Protein AF-A0A358SJQ3-F1 (afdb_monomer)

Mean predicted aligned error: 5.16 Å

pLDDT: mean 89.64, std 9.03, range [47.56, 96.69]

Radius of gyration: 14.85 Å; Cα contacts (8 Å, |Δi|>4): 82; chains: 1; bounding box: 38×26×40 Å

Structure (mmCIF, N/CA/C/O backbone):
data_AF-A0A358SJQ3-F1
#
_entry.id   AF-A0A358SJQ3-F1
#
loop_
_atom_site.group_PDB
_atom_site.id
_atom_site.type_symbol
_atom_site.label_atom_id
_atom_site.label_alt_id
_atom_site.label_comp_id
_atom_site.label_asym_id
_atom_site.label_entity_id
_atom_site.label_seq_id
_atom_site.pdbx_PDB_ins_code
_atom_site.Cartn_x
_atom_site.Cartn_y
_atom_site.Cartn_z
_atom_site.occupancy
_atom_site.B_iso_or_equiv
_atom_site.auth_seq_id
_atom_site.auth_comp_id
_atom_site.auth_asym_id
_atom_site.auth_atom_id
_atom_site.pdbx_PDB_model_num
ATOM 1 N N . GLY A 1 1 ? 0.307 -15.151 -5.475 1.00 47.56 1 GLY A N 1
ATOM 2 C CA . GLY A 1 1 ? -0.109 -15.114 -6.885 1.00 47.56 1 GLY A CA 1
ATOM 3 C C . GLY A 1 1 ? 1.099 -14.770 -7.719 1.00 47.56 1 GLY A C 1
ATOM 4 O O . GLY A 1 1 ? 1.942 -14.022 -7.238 1.00 47.56 1 GLY A O 1
ATOM 5 N N . GLN A 1 2 ? 1.231 -15.335 -8.919 1.00 56.25 2 GLN A N 1
ATOM 6 C CA . GLN A 1 2 ? 2.087 -14.696 -9.921 1.00 56.25 2 GLN A CA 1
ATOM 7 C C . GLN A 1 2 ? 1.444 -13.339 -10.232 1.00 56.25 2 GLN A C 1
ATOM 9 O O . GLN A 1 2 ? 0.231 -13.284 -10.421 1.00 56.25 2 GLN A O 1
ATOM 14 N N . GLY A 1 3 ? 2.218 -12.254 -10.161 1.00 62.66 3 GLY A N 1
ATOM 15 C CA . GLY A 1 3 ? 1.703 -10.913 -10.435 1.00 62.66 3 GLY A CA 1
ATOM 16 C C . GLY A 1 3 ? 1.140 -10.811 -11.854 1.00 62.66 3 GLY A C 1
ATOM 17 O O . GLY A 1 3 ? 1.569 -11.536 -12.752 1.00 62.66 3 GLY A O 1
ATOM 18 N N . GLY A 1 4 ? 0.173 -9.913 -12.043 1.00 71.31 4 GLY A N 1
ATOM 19 C CA . GLY A 1 4 ? -0.316 -9.568 -13.374 1.00 71.31 4 GLY A CA 1
ATOM 20 C C . GLY A 1 4 ? 0.781 -8.907 -14.210 1.00 71.31 4 GLY A C 1
ATOM 21 O O . GLY A 1 4 ? 1.713 -8.303 -13.678 1.00 71.31 4 GLY A O 1
ATOM 22 N N . MET A 1 5 ? 0.673 -9.027 -15.528 1.00 81.19 5 MET A N 1
ATOM 23 C CA . MET A 1 5 ? 1.600 -8.363 -16.440 1.00 81.19 5 MET A CA 1
ATOM 24 C C . MET A 1 5 ? 1.336 -6.855 -16.482 1.00 81.19 5 MET A C 1
ATOM 26 O O . MET A 1 5 ? 0.206 -6.402 -16.292 1.00 81.19 5 MET A O 1
ATOM 30 N N . LEU A 1 6 ? 2.386 -6.076 -16.752 1.00 83.19 6 LEU A N 1
ATOM 31 C CA . LEU A 1 6 ? 2.257 -4.632 -16.940 1.00 83.19 6 LEU A CA 1
ATOM 32 C C . LEU A 1 6 ? 1.348 -4.317 -18.135 1.00 83.19 6 LEU A C 1
ATOM 34 O O . LEU A 1 6 ? 1.322 -5.043 -19.134 1.00 83.19 6 LEU A O 1
ATOM 38 N N . LEU A 1 7 ? 0.634 -3.195 -18.049 1.00 83.12 7 LEU A N 1
ATOM 39 C CA . LEU A 1 7 ? -0.173 -2.690 -19.157 1.00 83.12 7 LEU A CA 1
ATOM 40 C C . LEU A 1 7 ? 0.699 -2.447 -20.399 1.00 83.12 7 LEU A C 1
ATOM 42 O O . LEU A 1 7 ? 1.817 -1.945 -20.298 1.00 83.12 7 LEU A O 1
ATOM 46 N N . GLY A 1 8 ? 0.176 -2.797 -21.577 1.00 81.75 8 GLY A N 1
ATOM 47 C CA . GLY A 1 8 ? 0.899 -2.687 -22.851 1.00 81.75 8 GLY A CA 1
ATOM 48 C C . GLY A 1 8 ? 1.756 -3.907 -23.212 1.00 81.75 8 GLY A C 1
ATOM 49 O O . GLY A 1 8 ? 2.413 -3.903 -24.251 1.00 81.75 8 GLY A O 1
ATOM 50 N N . THR A 1 9 ? 1.737 -4.959 -22.392 1.00 83.31 9 THR A N 1
ATOM 51 C CA . THR A 1 9 ? 2.272 -6.281 -22.754 1.00 83.31 9 THR A CA 1
ATOM 52 C C . THR A 1 9 ? 1.257 -7.066 -23.602 1.00 83.31 9 THR A C 1
ATOM 54 O O . THR A 1 9 ? 0.063 -6.777 -23.526 1.00 83.31 9 THR A O 1
ATOM 57 N N . PRO A 1 10 ? 1.690 -8.040 -24.432 1.00 80.06 10 PRO A N 1
ATOM 58 C CA . PRO A 1 10 ? 0.816 -8.788 -25.344 1.00 80.06 10 PRO A CA 1
ATOM 59 C C . PRO A 1 10 ? 0.004 -9.867 -24.606 1.00 80.06 10 PRO A C 1
ATOM 61 O O . PRO A 1 10 ? 0.072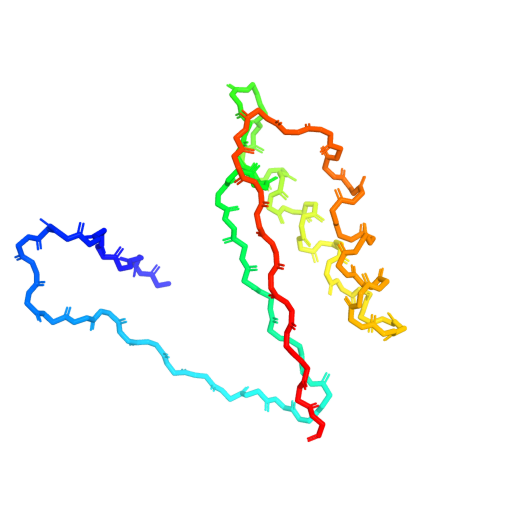 -11.051 -24.933 1.00 80.06 10 PRO A O 1
ATOM 64 N N . VAL A 1 11 ? -0.713 -9.465 -23.560 1.00 78.88 11 VAL A N 1
ATOM 65 C CA . VAL A 1 11 ? -1.629 -10.309 -22.797 1.00 78.88 11 VAL A CA 1
ATOM 66 C C . VAL A 1 11 ? -3.013 -9.692 -22.911 1.00 78.88 11 VAL A C 1
ATOM 68 O O . VAL A 1 11 ? -3.240 -8.580 -22.439 1.00 78.88 11 VAL A O 1
ATOM 71 N N . ASP A 1 12 ? -3.917 -10.413 -23.568 1.00 72.12 12 ASP A N 1
ATOM 72 C CA . ASP A 1 12 ? -5.259 -9.912 -23.875 1.00 72.12 12 ASP A CA 1
ATOM 73 C C . ASP A 1 12 ? -6.238 -10.059 -22.694 1.00 72.12 12 ASP A C 1
ATOM 75 O O . ASP A 1 12 ? -7.223 -9.326 -22.621 1.00 72.12 12 ASP A O 1
ATOM 79 N N . ASP A 1 13 ? -5.946 -10.951 -21.738 1.00 82.50 13 ASP A N 1
ATOM 80 C CA . ASP A 1 13 ? -6.786 -11.184 -20.560 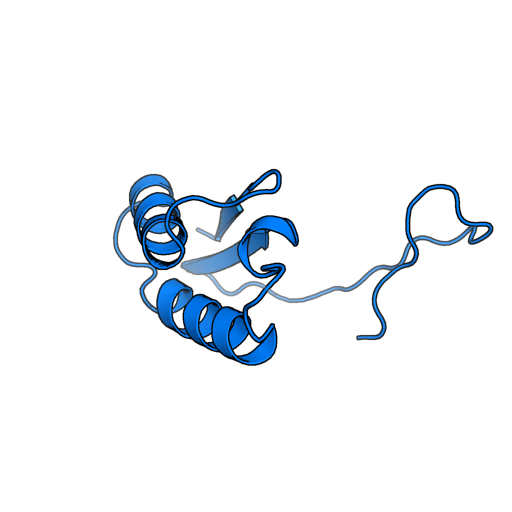1.00 82.50 13 ASP A CA 1
ATOM 81 C C . ASP A 1 13 ? -6.208 -10.513 -19.300 1.00 82.50 13 ASP A C 1
ATOM 83 O O . ASP A 1 13 ? -5.061 -10.781 -18.921 1.00 82.50 13 ASP A O 1
ATOM 87 N N . PRO A 1 14 ? -6.983 -9.667 -18.594 1.00 81.06 14 PRO A N 1
ATOM 88 C CA . PRO A 1 14 ? -6.531 -9.077 -17.343 1.00 81.06 14 PRO A CA 1
ATOM 89 C C . PRO A 1 14 ? -6.384 -10.151 -16.258 1.00 81.06 14 PRO A C 1
ATOM 91 O O . PRO A 1 14 ? -7.224 -11.042 -16.120 1.00 81.06 14 PRO A O 1
ATOM 94 N N . HIS A 1 15 ? -5.348 -10.027 -15.426 1.00 84.88 15 HIS A N 1
ATOM 95 C CA . HIS A 1 15 ? -5.238 -10.838 -14.213 1.00 84.88 15 HIS A CA 1
ATOM 96 C C . HIS 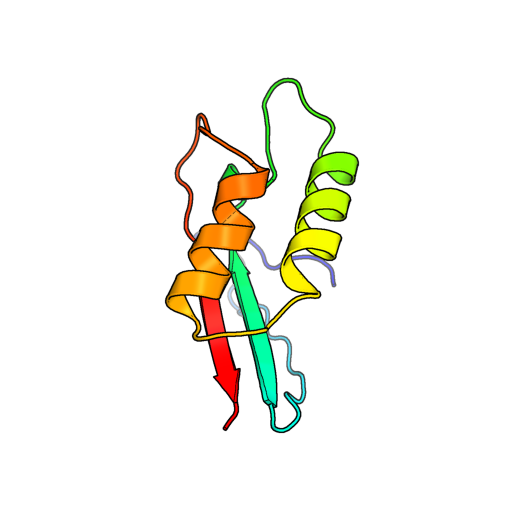A 1 15 ? -6.303 -10.401 -13.206 1.00 84.88 15 HIS A C 1
ATOM 98 O O . HIS A 1 15 ? -6.357 -9.229 -12.828 1.00 84.88 15 HIS A O 1
ATOM 104 N N . VAL A 1 16 ? -7.140 -11.338 -12.764 1.00 88.38 16 VAL A N 1
ATOM 105 C CA . VAL A 1 16 ? -8.219 -11.073 -11.807 1.00 88.38 16 VAL A CA 1
ATOM 106 C C . VAL A 1 16 ? -8.054 -11.971 -10.589 1.00 88.38 16 VAL A C 1
ATOM 108 O O . VAL A 1 16 ? -8.023 -13.195 -10.702 1.00 88.38 16 VAL A O 1
ATOM 111 N N . GL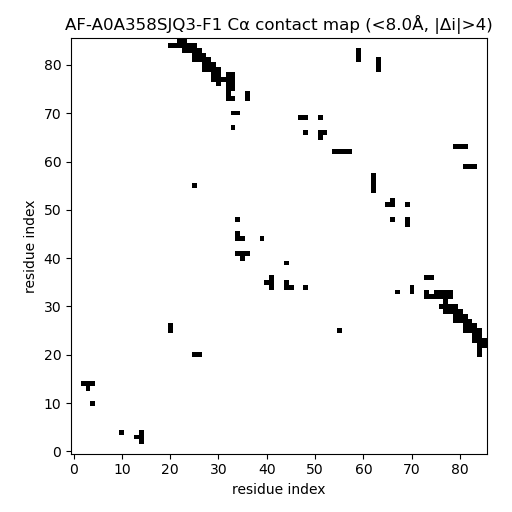U A 1 17 ? -8.012 -11.358 -9.407 1.00 90.31 17 GLU A N 1
ATOM 112 C CA . GLU A 1 17 ? -8.089 -12.059 -8.126 1.00 90.31 17 GLU A CA 1
ATOM 113 C C . GLU A 1 17 ? -9.330 -11.611 -7.351 1.00 90.31 17 GLU A C 1
ATOM 115 O O . GLU A 1 17 ? -9.696 -10.434 -7.339 1.00 90.31 17 GLU A O 1
ATOM 120 N N . HIS A 1 18 ? -9.975 -12.562 -6.677 1.00 94.00 18 HIS A N 1
ATOM 121 C CA . HIS A 1 18 ? -11.148 -12.314 -5.846 1.00 94.00 18 HIS A CA 1
ATOM 122 C C . HIS A 1 18 ? -10.865 -12.713 -4.401 1.00 94.00 18 HIS A C 1
ATOM 124 O O . HIS A 1 18 ? -10.307 -13.775 -4.131 1.00 94.00 18 HIS A O 1
ATOM 130 N N . THR A 1 19 ? -11.308 -11.883 -3.459 1.00 94.44 19 THR A N 1
ATOM 131 C CA . THR A 1 19 ? -11.261 -12.185 -2.027 1.00 94.44 19 THR A CA 1
ATOM 132 C C . THR A 1 19 ? -12.471 -11.593 -1.308 1.00 94.44 19 THR A C 1
ATOM 134 O O . THR A 1 19 ? -13.138 -10.694 -1.825 1.00 94.44 19 THR A O 1
ATOM 137 N N . VAL A 1 20 ? -12.771 -12.102 -0.113 1.00 95.81 20 VAL A N 1
ATOM 138 C CA . VAL A 1 20 ? -13.860 -11.606 0.735 1.00 95.81 20 VAL A CA 1
ATOM 139 C C . VAL A 1 20 ? -13.286 -10.675 1.793 1.00 95.81 20 VAL A C 1
ATOM 141 O O . VAL A 1 20 ? -12.474 -11.087 2.618 1.00 95.81 20 VAL A O 1
ATOM 144 N N . LEU A 1 21 ? -13.761 -9.430 1.814 1.00 95.69 21 LEU A N 1
ATOM 145 C CA . LEU A 1 21 ? -13.418 -8.470 2.858 1.00 95.69 21 LEU A CA 1
ATOM 146 C C . LEU A 1 21 ? -14.451 -8.552 4.001 1.00 95.69 21 LEU A C 1
ATOM 148 O O . LEU A 1 21 ? -15.628 -8.236 3.780 1.00 95.69 21 LEU A O 1
ATOM 152 N N . PRO A 1 22 ? -14.076 -8.979 5.222 1.00 94.69 22 PRO A N 1
ATOM 153 C CA . PRO A 1 22 ? -14.996 -8.987 6.361 1.00 94.69 22 PRO A CA 1
ATOM 154 C C . PRO A 1 22 ? -15.442 -7.565 6.736 1.00 94.69 22 PRO A C 1
ATOM 156 O O . PRO A 1 22 ? -14.809 -6.581 6.353 1.00 94.69 22 PRO A O 1
ATOM 159 N N . HIS A 1 23 ? -16.546 -7.440 7.479 1.00 94.06 23 HIS A N 1
ATOM 160 C CA . HIS A 1 23 ? -16.949 -6.146 8.045 1.00 94.06 23 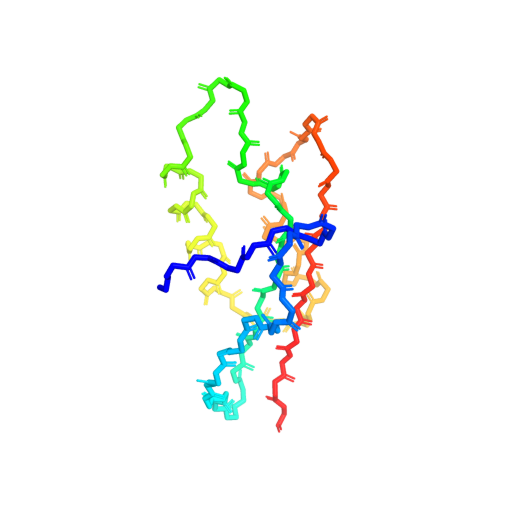HIS A CA 1
ATOM 161 C C . HIS A 1 23 ? -15.838 -5.622 8.960 1.00 94.06 23 HIS A C 1
ATOM 163 O O . HIS A 1 23 ? -15.241 -6.393 9.709 1.00 94.06 23 HIS A O 1
ATOM 169 N N . GLY A 1 24 ? -15.527 -4.331 8.860 1.00 92.12 24 GLY A N 1
ATOM 170 C CA . GLY A 1 24 ? -14.370 -3.722 9.520 1.00 92.12 24 GLY A CA 1
ATOM 171 C C . GLY A 1 24 ? -13.021 -4.021 8.851 1.00 92.12 24 GLY A C 1
ATOM 172 O O . GLY A 1 24 ? -12.024 -3.396 9.206 1.00 92.12 24 GLY A O 1
ATOM 173 N N . GLY A 1 25 ? -12.971 -4.924 7.865 1.00 93.62 25 GLY A N 1
ATOM 174 C CA . GLY A 1 25 ? -11.762 -5.225 7.106 1.00 93.62 25 GLY A CA 1
ATOM 175 C C . GLY A 1 25 ? -11.268 -4.012 6.317 1.00 93.62 25 GLY A C 1
ATOM 176 O O . GLY A 1 25 ? -12.068 -3.239 5.784 1.00 93.62 25 GLY A O 1
ATOM 177 N N . THR A 1 26 ? -9.945 -3.861 6.233 1.00 94.81 26 THR A N 1
ATOM 178 C CA . THR A 1 26 ? -9.283 -2.785 5.482 1.00 94.81 26 THR A CA 1
ATOM 179 C C . THR A 1 26 ? -8.426 -3.381 4.366 1.00 94.81 26 THR A C 1
ATOM 181 O O . THR A 1 26 ? -7.660 -4.311 4.610 1.00 94.81 26 THR A O 1
ATOM 184 N N . VAL A 1 27 ? -8.563 -2.852 3.150 1.00 95.12 27 VAL A N 1
ATOM 185 C CA . VAL A 1 27 ? -7.677 -3.129 2.010 1.00 95.12 27 VAL A CA 1
ATOM 186 C C . VAL A 1 27 ? -6.737 -1.946 1.852 1.00 95.12 27 VAL A C 1
ATOM 188 O O . VAL A 1 27 ? -7.192 -0.802 1.855 1.00 95.12 27 VAL A O 1
ATOM 191 N N . VAL A 1 28 ? -5.445 -2.237 1.711 1.00 96.12 28 VAL A N 1
ATOM 192 C CA . VAL A 1 28 ? -4.398 -1.247 1.453 1.00 96.12 28 VAL A CA 1
ATOM 193 C C . VAL A 1 28 ? -3.738 -1.590 0.124 1.00 96.12 28 VAL A C 1
ATOM 195 O O . VAL A 1 28 ? -3.258 -2.707 -0.055 1.00 96.12 28 VAL A O 1
ATOM 198 N N . LEU A 1 29 ? -3.738 -0.633 -0.797 1.00 96.38 29 LEU A N 1
ATOM 199 C CA . LEU A 1 29 ? -3.035 -0.694 -2.075 1.00 96.38 29 LEU A CA 1
ATOM 200 C C . LEU A 1 29 ? -1.920 0.350 -2.051 1.00 96.38 29 LEU A C 1
ATOM 202 O O . LEU A 1 29 ? -2.123 1.449 -1.534 1.00 96.38 29 LEU A O 1
ATOM 206 N N . TYR A 1 30 ? -0.756 0.007 -2.588 1.00 96.06 30 TYR A N 1
ATOM 207 C CA . TYR A 1 30 ? 0.416 0.877 -2.583 1.00 96.06 30 TYR A CA 1
ATOM 208 C C . TYR A 1 30 ? 1.209 0.742 -3.884 1.00 96.06 30 TYR A C 1
ATOM 210 O O . TYR A 1 30 ? 1.121 -0.289 -4.554 1.00 96.06 30 TYR A O 1
ATOM 218 N N . THR A 1 31 ? 1.966 1.782 -4.234 1.00 95.00 31 THR A N 1
ATOM 219 C CA . THR A 1 31 ? 2.984 1.720 -5.294 1.00 95.00 31 THR A CA 1
ATOM 220 C C . THR A 1 31 ? 4.295 1.160 -4.749 1.00 95.00 31 THR A C 1
ATOM 222 O O . THR A 1 31 ? 4.609 1.311 -3.566 1.00 95.00 31 THR A O 1
ATOM 225 N N . ASP A 1 32 ? 5.069 0.509 -5.610 1.00 93.19 32 ASP A N 1
ATOM 226 C CA . ASP A 1 32 ? 6.398 -0.035 -5.308 1.00 93.19 32 ASP A CA 1
ATOM 227 C C . ASP A 1 32 ? 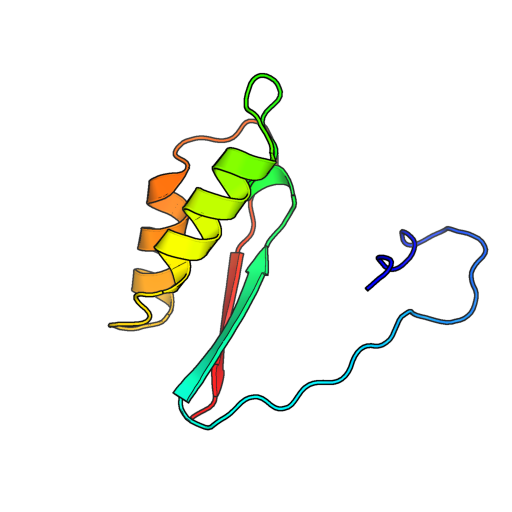7.342 0.989 -4.662 1.00 93.19 32 ASP A C 1
ATOM 229 O O . ASP A 1 32 ? 8.019 0.632 -3.696 1.00 93.19 32 ASP A O 1
ATOM 233 N N . GLY A 1 33 ? 7.286 2.265 -5.060 1.00 94.81 33 GLY A N 1
ATOM 234 C CA . GLY A 1 33 ? 8.061 3.358 -4.455 1.00 94.81 33 GLY A CA 1
ATOM 235 C C . GLY A 1 33 ? 7.957 3.475 -2.922 1.00 94.81 33 GLY A C 1
ATOM 236 O O . GLY A 1 33 ? 8.870 3.986 -2.260 1.00 94.81 33 GLY A O 1
ATOM 237 N N . LEU A 1 34 ? 6.890 2.940 -2.309 1.00 95.12 34 LEU A N 1
ATOM 238 C CA . LEU A 1 34 ? 6.769 2.848 -0.850 1.00 95.12 34 LEU A CA 1
ATOM 239 C C . LEU A 1 34 ? 7.789 1.874 -0.240 1.00 95.12 34 LEU A C 1
ATOM 241 O O . LEU A 1 34 ? 8.430 2.182 0.765 1.00 95.12 34 LEU A O 1
ATOM 245 N N . VAL A 1 35 ? 7.966 0.694 -0.837 1.00 93.75 35 VAL A N 1
ATOM 246 C CA . VAL A 1 35 ? 8.746 -0.417 -0.257 1.00 93.75 35 VAL A CA 1
ATOM 247 C C . VAL A 1 35 ? 10.094 -0.632 -0.938 1.00 93.75 35 VAL A C 1
ATOM 249 O O . VAL A 1 35 ? 11.024 -1.109 -0.287 1.00 93.75 35 VAL A O 1
ATOM 252 N N . GLU A 1 36 ? 10.237 -0.230 -2.197 1.00 92.38 36 GLU A N 1
ATOM 253 C CA . GLU A 1 36 ? 11.483 -0.322 -2.949 1.00 92.38 36 GLU A CA 1
ATOM 254 C C . GLU A 1 36 ? 12.406 0.854 -2.635 1.00 92.38 36 GLU A C 1
ATOM 256 O O . GLU A 1 36 ? 12.017 2.022 -2.658 1.00 92.38 36 GLU A O 1
ATOM 261 N N . ASP A 1 37 ? 13.642 0.530 -2.281 1.00 85.06 37 ASP A N 1
ATOM 262 C CA . ASP A 1 37 ? 14.726 1.468 -2.009 1.00 85.06 37 ASP A CA 1
ATOM 263 C C . ASP A 1 37 ? 15.948 0.959 -2.781 1.00 85.06 37 ASP A C 1
ATOM 265 O O . ASP A 1 37 ? 16.183 -0.248 -2.840 1.00 85.06 37 ASP A O 1
ATOM 269 N N . ARG A 1 38 ? 16.739 1.860 -3.372 1.00 77.00 38 ARG A N 1
ATOM 270 C CA . ARG A 1 38 ? 17.931 1.499 -4.152 1.00 77.00 38 ARG A CA 1
ATOM 271 C C . ARG A 1 38 ? 18.986 0.758 -3.332 1.00 77.00 38 ARG A C 1
ATOM 273 O O . ARG A 1 38 ? 19.775 0.010 -3.904 1.00 77.00 38 ARG A O 1
ATOM 280 N N . ILE A 1 39 ? 19.042 1.008 -2.023 1.00 74.44 39 ILE A N 1
ATOM 281 C CA . ILE A 1 39 ? 20.084 0.469 -1.132 1.00 74.44 39 ILE A CA 1
ATOM 282 C C . ILE A 1 39 ? 19.500 -0.556 -0.142 1.00 74.44 39 ILE A C 1
ATOM 284 O O . ILE A 1 39 ? 20.213 -1.443 0.333 1.00 74.44 39 ILE A O 1
ATOM 288 N N . GLY A 1 40 ? 18.209 -0.446 0.180 1.00 77.12 40 GLY A N 1
ATOM 289 C CA . GLY A 1 40 ? 17.528 -1.277 1.173 1.00 77.12 40 GLY A CA 1
ATOM 290 C C . GLY A 1 40 ? 17.087 -2.650 0.658 1.00 77.12 40 GLY A C 1
ATOM 291 O O . GLY A 1 40 ? 16.788 -2.838 -0.516 1.00 77.12 40 GLY A O 1
ATOM 292 N N . ALA A 1 41 ? 16.994 -3.625 1.567 1.00 85.69 41 ALA A N 1
ATOM 293 C CA . ALA A 1 41 ? 16.405 -4.925 1.256 1.00 85.69 41 ALA A CA 1
ATOM 294 C C . ALA A 1 41 ? 14.870 -4.828 1.208 1.00 85.69 41 ALA A C 1
ATOM 296 O O . ALA A 1 41 ? 14.245 -4.459 2.208 1.00 85.69 41 ALA A O 1
ATOM 297 N N . LEU A 1 42 ? 14.277 -5.218 0.075 1.00 90.56 42 LEU A N 1
ATOM 298 C CA . LEU A 1 42 ? 12.826 -5.227 -0.146 1.00 90.56 42 LEU A CA 1
ATOM 299 C C . LEU A 1 42 ? 12.075 -5.998 0.949 1.00 90.56 42 LEU A C 1
ATOM 301 O O . LEU A 1 42 ? 11.116 -5.477 1.512 1.00 90.56 42 LEU A O 1
ATOM 305 N N . ASP A 1 43 ? 12.553 -7.190 1.316 1.00 92.56 43 ASP A N 1
ATOM 306 C CA . ASP A 1 43 ? 11.922 -8.031 2.344 1.00 92.56 43 ASP A CA 1
ATOM 307 C C . ASP A 1 43 ? 11.789 -7.303 3.689 1.00 92.56 43 ASP A C 1
ATOM 309 O O . ASP A 1 43 ? 10.734 -7.323 4.319 1.00 92.56 43 ASP A O 1
ATOM 313 N N . GLY A 1 44 ? 12.829 -6.569 4.097 1.00 93.69 44 GLY A N 1
ATOM 314 C CA . GLY A 1 44 ? 12.803 -5.795 5.337 1.00 93.69 44 GLY A CA 1
ATOM 315 C C . GLY A 1 44 ? 11.788 -4.650 5.302 1.00 93.69 44 GLY A C 1
ATOM 316 O O . GLY A 1 44 ? 11.151 -4.350 6.313 1.00 93.69 44 GLY A O 1
ATOM 317 N N . ASN A 1 45 ? 11.596 -4.019 4.142 1.00 93.75 45 ASN A N 1
ATOM 318 C CA . ASN A 1 45 ? 10.583 -2.979 3.969 1.00 93.75 45 ASN A CA 1
ATOM 319 C C . ASN A 1 45 ? 9.164 -3.558 3.886 1.00 93.75 45 ASN A C 1
ATOM 321 O O . ASN A 1 45 ? 8.236 -2.955 4.426 1.00 93.75 45 ASN A O 1
ATOM 325 N N . LEU A 1 46 ? 8.991 -4.745 3.303 1.00 95.19 46 LEU A N 1
ATOM 326 C CA . LEU A 1 46 ? 7.720 -5.471 3.327 1.00 95.19 46 LEU A CA 1
ATOM 327 C C . LEU A 1 46 ? 7.329 -5.876 4.754 1.00 95.19 46 LEU A C 1
ATOM 329 O O . LEU A 1 46 ? 6.168 -5.715 5.133 1.00 95.19 46 LEU A O 1
ATOM 333 N N . ASP A 1 47 ? 8.282 -6.316 5.578 1.00 95.50 47 ASP A N 1
ATOM 334 C CA . ASP A 1 47 ? 8.035 -6.617 6.993 1.00 95.50 47 ASP A CA 1
ATOM 335 C C . ASP A 1 47 ? 7.637 -5.366 7.787 1.00 95.50 47 ASP A C 1
ATOM 337 O O . ASP A 1 47 ? 6.691 -5.396 8.581 1.00 95.50 47 ASP A O 1
ATOM 341 N N . ARG A 1 48 ? 8.306 -4.233 7.536 1.00 94.81 48 ARG A N 1
ATOM 342 C CA . ARG A 1 48 ? 7.921 -2.936 8.115 1.00 94.81 48 ARG A CA 1
ATOM 343 C C . ARG A 1 48 ? 6.506 -2.538 7.708 1.00 94.81 48 ARG A C 1
ATOM 345 O O . ARG A 1 48 ? 5.728 -2.147 8.576 1.00 94.81 48 ARG A O 1
ATOM 352 N N . LEU A 1 49 ? 6.151 -2.686 6.428 1.00 95.69 49 LEU A N 1
ATOM 353 C CA . LEU A 1 49 ? 4.807 -2.375 5.933 1.00 95.69 49 LEU A CA 1
ATOM 354 C C . LEU A 1 49 ? 3.774 -3.270 6.612 1.00 95.69 49 LEU A C 1
ATOM 356 O O . LEU A 1 49 ? 2.772 -2.780 7.128 1.00 95.69 49 LEU A O 1
ATOM 360 N N . ARG A 1 50 ? 4.052 -4.578 6.667 1.00 95.88 50 ARG A N 1
ATOM 361 C CA . ARG A 1 50 ? 3.199 -5.570 7.319 1.00 95.88 50 ARG A CA 1
ATOM 362 C C . ARG A 1 50 ? 2.916 -5.200 8.768 1.00 95.88 50 AR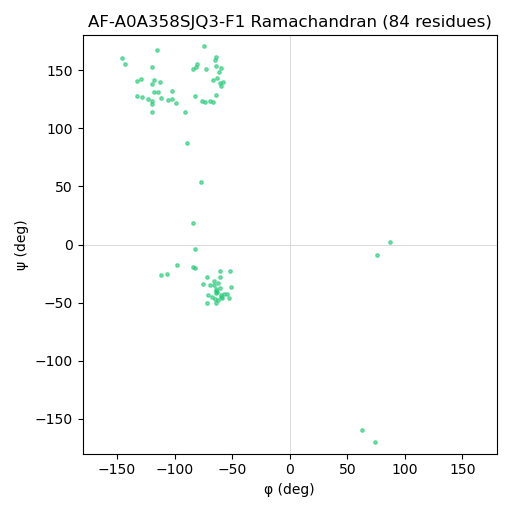G A C 1
ATOM 364 O O . ARG A 1 50 ? 1.782 -5.376 9.195 1.00 95.88 50 ARG A O 1
ATOM 371 N N . LEU A 1 51 ? 3.911 -4.730 9.520 1.00 96.44 51 LEU A N 1
ATOM 372 C CA . LEU A 1 51 ? 3.731 -4.292 10.907 1.00 96.44 51 LEU A CA 1
ATOM 373 C C . LEU A 1 51 ? 2.945 -2.978 10.993 1.00 96.44 51 LEU A C 1
ATOM 375 O O . LEU A 1 51 ? 2.032 -2.873 11.808 1.00 96.44 51 LEU A O 1
ATOM 379 N N . ALA A 1 52 ? 3.250 -2.008 10.129 1.00 95.56 52 ALA A N 1
ATOM 380 C CA . ALA A 1 52 ? 2.602 -0.698 10.119 1.00 95.56 52 ALA A CA 1
ATOM 381 C C . ALA A 1 52 ? 1.086 -0.782 9.877 1.00 95.56 52 ALA A C 1
ATOM 383 O O . ALA A 1 52 ? 0.318 -0.046 10.491 1.00 95.56 52 ALA A O 1
ATOM 384 N N . VAL A 1 53 ? 0.639 -1.709 9.021 1.00 95.94 53 VAL A N 1
ATOM 385 C CA . VAL A 1 53 ? -0.786 -1.863 8.681 1.00 95.94 53 VAL A CA 1
ATOM 386 C C . VAL A 1 53 ? -1.593 -2.688 9.694 1.00 95.94 53 VAL A C 1
ATOM 388 O O . VAL A 1 53 ? -2.806 -2.810 9.530 1.00 95.94 53 VAL A O 1
ATOM 391 N N . GLN A 1 54 ? -0.967 -3.264 10.732 1.00 93.25 54 GLN A N 1
ATOM 392 C CA . GLN A 1 54 ? -1.693 -4.039 11.757 1.00 93.25 54 GLN A CA 1
ATOM 393 C C . GLN A 1 54 ? -2.583 -3.156 12.630 1.00 93.25 54 GLN A C 1
ATOM 395 O O . GLN A 1 54 ? -3.664 -3.584 13.036 1.00 93.25 54 GLN A O 1
ATOM 400 N N . ASP A 1 55 ? -2.141 -1.930 12.916 1.00 89.00 55 ASP A N 1
ATOM 401 C CA . ASP A 1 55 ? -2.908 -0.977 13.709 1.00 89.00 55 ASP A CA 1
ATOM 402 C C . ASP A 1 55 ? -3.818 -0.124 12.820 1.00 89.00 55 ASP A C 1
ATOM 404 O O . ASP A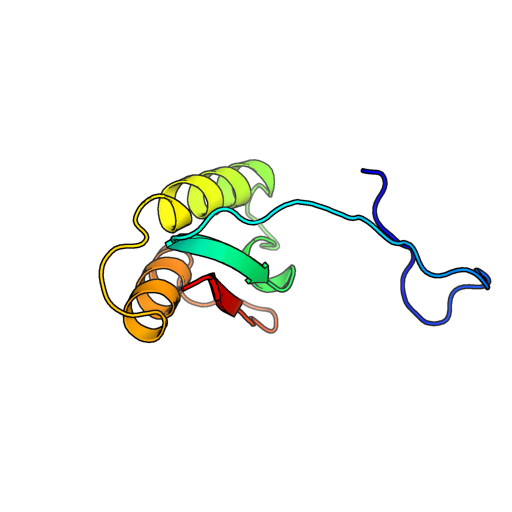 1 55 ? -3.489 0.993 12.411 1.00 89.00 55 ASP A O 1
ATOM 408 N N . THR A 1 56 ? -5.015 -0.645 12.564 1.00 88.38 56 THR A N 1
ATOM 409 C CA . THR A 1 56 ? -6.059 0.053 11.806 1.00 88.38 56 THR A CA 1
ATOM 410 C C . THR A 1 56 ? -6.897 1.013 12.662 1.00 88.38 56 THR A C 1
ATOM 412 O O . THR A 1 56 ? -8.018 1.349 12.272 1.00 88.38 56 THR A O 1
ATOM 415 N N . SER A 1 57 ? -6.427 1.426 13.844 1.00 85.06 57 SER A N 1
ATOM 416 C CA . SER A 1 57 ? -7.153 2.367 14.705 1.00 85.06 57 SER A CA 1
ATOM 417 C C . SER A 1 57 ? -7.308 3.755 14.064 1.00 85.06 57 SER A C 1
ATOM 419 O O . SER A 1 57 ? -6.567 4.140 13.158 1.00 85.06 57 SER A O 1
ATOM 421 N N . GLY A 1 58 ? -8.292 4.524 14.534 1.00 88.56 58 GLY A N 1
ATOM 422 C CA . GLY A 1 58 ? -8.590 5.853 13.996 1.00 88.56 58 GLY A CA 1
ATOM 423 C C . GLY A 1 58 ? -9.289 5.837 12.632 1.00 88.56 58 GLY A C 1
ATOM 424 O O . GLY A 1 58 ? -9.781 4.800 12.158 1.00 88.56 58 GLY A O 1
ATOM 425 N N . ASP A 1 59 ? -9.378 7.023 12.030 1.00 93.88 59 ASP A N 1
ATOM 426 C CA . ASP A 1 59 ? -9.839 7.192 10.654 1.00 93.88 59 ASP A CA 1
ATOM 427 C C . ASP A 1 59 ? -8.771 6.748 9.637 1.00 93.88 59 ASP A C 1
ATOM 429 O O . ASP A 1 59 ? -7.648 6.379 9.988 1.00 93.88 59 ASP A O 1
ATOM 433 N N . LEU A 1 60 ? -9.172 6.686 8.365 1.00 95.31 60 LEU A N 1
ATOM 434 C CA . LEU A 1 60 ? -8.312 6.183 7.295 1.00 95.31 60 LEU A CA 1
ATOM 435 C C . LEU A 1 60 ? -7.173 7.141 6.939 1.00 95.31 60 LEU A C 1
ATOM 437 O O . LEU A 1 60 ? -6.123 6.657 6.527 1.00 95.31 60 LEU A O 1
ATOM 441 N N . ASP A 1 61 ? -7.353 8.445 7.145 1.00 95.12 61 ASP A N 1
ATOM 442 C CA . ASP A 1 61 ? -6.330 9.451 6.851 1.00 95.12 61 ASP A CA 1
ATOM 443 C C . ASP A 1 61 ? -5.198 9.352 7.879 1.00 95.12 61 ASP A C 1
ATOM 445 O O . ASP A 1 61 ? -4.042 9.140 7.523 1.00 95.12 61 ASP A O 1
ATOM 449 N N . ALA A 1 62 ? -5.537 9.337 9.172 1.00 95.06 62 ALA A N 1
ATOM 450 C CA . ALA A 1 62 ? -4.563 9.138 10.238 1.00 95.06 62 ALA A CA 1
ATOM 451 C C . ALA A 1 62 ? -3.883 7.763 10.152 1.00 95.06 62 ALA A C 1
ATOM 453 O O . ALA A 1 62 ? -2.722 7.616 10.535 1.00 95.06 62 ALA A O 1
ATOM 454 N N . PHE A 1 63 ? -4.600 6.733 9.694 1.00 95.62 63 PHE A N 1
ATOM 455 C CA . PHE A 1 63 ? -4.012 5.426 9.406 1.00 95.62 63 PHE A CA 1
ATOM 456 C C . PHE A 1 63 ? -2.983 5.508 8.269 1.00 95.62 63 PHE A C 1
ATOM 458 O O . PHE A 1 63 ? -1.860 5.034 8.443 1.00 95.62 63 PHE A O 1
ATOM 465 N N . ALA A 1 64 ? -3.340 6.125 7.139 1.00 95.81 64 ALA A N 1
ATOM 466 C CA . ALA A 1 64 ? -2.449 6.291 5.995 1.00 95.81 64 ALA A CA 1
ATOM 467 C C . ALA A 1 64 ? -1.180 7.069 6.377 1.00 95.81 64 ALA A C 1
ATOM 469 O O . ALA A 1 64 ? -0.075 6.603 6.096 1.00 95.81 64 ALA A O 1
ATOM 470 N N . ASP A 1 65 ? -1.327 8.176 7.107 1.00 94.81 65 ASP A N 1
ATOM 471 C CA . ASP A 1 65 ? -0.206 8.993 7.581 1.00 94.81 65 ASP A CA 1
ATOM 472 C C . ASP A 1 65 ? 0.754 8.195 8.471 1.00 94.81 65 ASP A C 1
ATOM 474 O O . ASP A 1 65 ? 1.973 8.272 8.302 1.00 94.81 65 ASP A O 1
ATOM 478 N N . ARG A 1 66 ? 0.227 7.377 9.395 1.00 95.62 66 ARG A N 1
ATOM 479 C CA . ARG A 1 66 ? 1.064 6.516 10.248 1.00 95.62 66 ARG A CA 1
ATOM 480 C C . ARG A 1 66 ? 1.839 5.486 9.438 1.00 95.62 66 ARG A C 1
ATOM 482 O O . ARG A 1 66 ? 3.006 5.252 9.741 1.00 95.62 66 ARG A O 1
ATOM 489 N N . VAL A 1 67 ? 1.214 4.879 8.429 1.00 95.81 67 VAL A N 1
ATOM 490 C CA . VAL A 1 67 ? 1.892 3.906 7.562 1.00 95.81 67 VAL A CA 1
ATOM 491 C C . VAL A 1 67 ? 3.007 4.585 6.766 1.00 95.81 67 VAL A C 1
ATOM 493 O O . VAL A 1 67 ? 4.129 4.084 6.752 1.00 95.81 67 VAL A O 1
ATOM 496 N N . LEU A 1 68 ? 2.736 5.744 6.160 1.00 95.19 68 LEU A N 1
ATOM 497 C CA . LEU A 1 68 ? 3.725 6.495 5.379 1.00 95.19 68 LEU A CA 1
ATOM 498 C C . LEU A 1 68 ? 4.898 6.987 6.242 1.00 95.19 68 LEU A C 1
ATOM 500 O O . LEU A 1 68 ? 6.054 6.914 5.819 1.00 95.19 68 LEU A O 1
ATOM 504 N N . ALA A 1 69 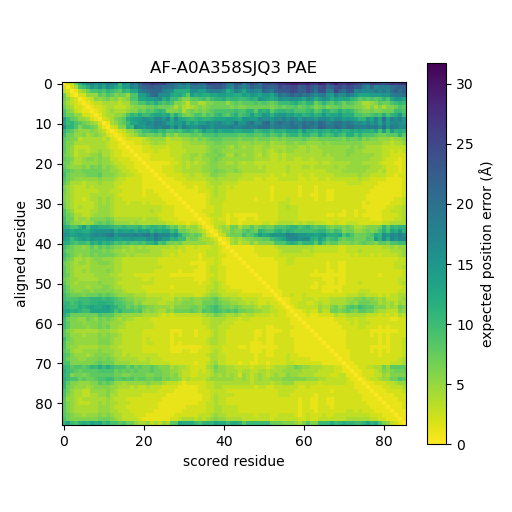? 4.633 7.412 7.480 1.00 94.81 69 ALA A N 1
ATOM 505 C CA . ALA A 1 69 ? 5.658 7.898 8.402 1.00 94.81 69 ALA A CA 1
ATOM 506 C C . ALA A 1 69 ? 6.740 6.854 8.747 1.00 94.81 69 ALA A C 1
ATOM 508 O O . ALA A 1 69 ? 7.852 7.237 9.109 1.00 94.81 69 ALA A O 1
ATOM 509 N N . VAL A 1 70 ? 6.455 5.551 8.610 1.00 94.50 70 VAL A N 1
ATOM 510 C CA . VAL A 1 70 ? 7.432 4.470 8.856 1.00 94.50 70 VAL A CA 1
ATOM 511 C C . VAL A 1 70 ? 8.582 4.484 7.845 1.00 94.50 70 VAL A C 1
ATOM 513 O O . VAL A 1 70 ? 9.701 4.103 8.191 1.00 94.50 70 VAL A O 1
ATOM 516 N N . PHE A 1 71 ? 8.326 4.917 6.610 1.00 92.25 71 PHE A N 1
ATOM 517 C CA . PHE A 1 71 ? 9.288 4.825 5.507 1.00 92.25 71 PHE A CA 1
ATOM 518 C C . PHE A 1 71 ? 10.070 6.118 5.267 1.00 92.25 71 PHE A C 1
ATOM 520 O O . PHE A 1 71 ? 11.136 6.070 4.653 1.00 92.25 71 PHE A O 1
ATOM 527 N N . GLY A 1 72 ? 9.581 7.252 5.781 1.00 87.69 72 GLY A N 1
ATOM 528 C CA . GLY A 1 72 ? 10.207 8.556 5.576 1.00 87.69 72 GLY A CA 1
ATOM 529 C C . GLY A 1 72 ? 10.229 8.982 4.098 1.00 87.69 72 GLY A C 1
ATOM 530 O O . GLY A 1 72 ? 9.430 8.490 3.300 1.00 87.69 72 GLY A O 1
ATOM 531 N N . PRO A 1 73 ? 11.115 9.921 3.718 1.00 87.56 73 PRO A N 1
ATOM 532 C CA . PRO A 1 73 ? 11.263 10.359 2.332 1.00 87.56 73 PRO A CA 1
ATOM 533 C C . PRO A 1 73 ? 11.668 9.210 1.398 1.00 87.56 73 PRO A C 1
ATOM 535 O O . PRO A 1 73 ? 12.533 8.405 1.743 1.00 87.56 73 PRO A O 1
ATOM 538 N N . ARG A 1 74 ? 11.073 9.171 0.201 1.00 89.31 74 ARG A N 1
ATOM 539 C CA . ARG A 1 74 ? 11.335 8.170 -0.846 1.00 89.31 74 ARG A CA 1
ATOM 540 C C . ARG A 1 74 ? 11.844 8.839 -2.117 1.00 89.31 74 ARG A C 1
ATOM 542 O O . ARG A 1 74 ? 11.568 10.012 -2.349 1.00 89.31 74 ARG A O 1
ATOM 549 N N . GLU A 1 75 ? 12.620 8.095 -2.902 1.00 87.56 75 GLU A N 1
ATOM 550 C CA . GLU A 1 75 ? 13.184 8.584 -4.168 1.00 87.56 75 GLU A CA 1
ATOM 551 C C . GLU A 1 75 ? 12.214 8.460 -5.351 1.00 87.56 75 GLU A C 1
ATOM 553 O O . GLU A 1 75 ? 12.414 9.133 -6.359 1.00 87.56 75 GLU A O 1
ATOM 558 N N . ASP A 1 76 ? 11.201 7.602 -5.224 1.00 91.19 76 ASP A N 1
ATOM 559 C CA . ASP A 1 76 ? 10.193 7.321 -6.246 1.00 91.19 76 ASP A CA 1
ATOM 560 C C . ASP A 1 76 ? 8.797 7.769 -5.786 1.00 91.19 76 ASP A C 1
ATOM 562 O O . ASP A 1 76 ? 8.586 8.071 -4.605 1.00 91.19 76 ASP A O 1
ATOM 566 N N . ASP A 1 77 ? 7.843 7.809 -6.713 1.00 94.44 77 ASP A N 1
ATOM 567 C CA . ASP A 1 77 ? 6.476 8.240 -6.447 1.00 94.44 77 ASP A CA 1
ATOM 568 C C . ASP A 1 77 ? 5.748 7.265 -5.505 1.00 94.44 77 ASP A C 1
ATOM 570 O O . ASP A 1 77 ? 5.571 6.069 -5.764 1.00 94.44 77 ASP A O 1
ATOM 574 N N . VAL A 1 78 ? 5.264 7.808 -4.388 1.00 95.12 78 VAL A N 1
ATOM 575 C CA . VAL A 1 78 ? 4.543 7.049 -3.364 1.00 95.12 78 VAL A CA 1
ATOM 576 C C . VAL A 1 78 ? 3.060 7.369 -3.426 1.00 95.12 78 VAL A C 1
ATOM 578 O O . VAL A 1 78 ? 2.651 8.516 -3.249 1.00 95.12 78 VAL A O 1
ATOM 581 N N . ALA A 1 79 ? 2.242 6.330 -3.571 1.00 95.56 79 ALA A N 1
ATOM 582 C CA . ALA A 1 79 ? 0.811 6.404 -3.329 1.00 95.56 79 ALA A CA 1
ATOM 583 C C . ALA A 1 79 ? 0.368 5.281 -2.387 1.00 95.56 79 ALA A C 1
ATOM 585 O O . ALA A 1 79 ? 0.838 4.146 -2.480 1.00 95.56 79 ALA A O 1
ATOM 586 N N . LEU A 1 80 ? -0.573 5.604 -1.497 1.00 96.50 80 LEU A N 1
ATOM 587 C CA . LEU A 1 80 ? -1.251 4.649 -0.627 1.00 96.50 80 LEU A CA 1
ATOM 588 C C . LEU A 1 80 ? -2.756 4.908 -0.679 1.00 96.50 80 LEU A C 1
ATOM 590 O O . LEU A 1 80 ? -3.214 6.028 -0.465 1.00 96.50 80 LEU A O 1
ATOM 594 N N . LEU A 1 81 ? -3.526 3.857 -0.950 1.00 96.69 81 LEU A N 1
ATOM 595 C CA . LEU A 1 81 ? -4.983 3.881 -0.949 1.00 96.69 81 LEU A CA 1
ATOM 596 C C . LEU A 1 81 ? -5.500 2.885 0.084 1.00 96.69 81 LEU A C 1
ATOM 598 O O . LEU A 1 81 ? -5.244 1.686 -0.019 1.00 96.69 81 LEU A O 1
ATOM 602 N N . ALA A 1 82 ? -6.265 3.381 1.054 1.00 95.88 82 ALA A N 1
ATOM 603 C CA . ALA A 1 82 ? -6.896 2.561 2.076 1.00 95.88 82 ALA A CA 1
ATOM 604 C C . ALA A 1 82 ? -8.423 2.598 1.939 1.00 95.88 82 ALA A C 1
ATOM 606 O O . ALA A 1 82 ? -9.032 3.663 1.848 1.00 95.88 82 ALA A O 1
ATOM 607 N N . VAL A 1 83 ? -9.056 1.425 1.957 1.00 95.12 83 VAL A N 1
ATOM 608 C CA . VAL A 1 83 ? -10.516 1.275 1.907 1.00 95.12 83 VAL A CA 1
ATOM 609 C C . VAL A 1 83 ? -10.959 0.381 3.053 1.00 95.12 83 VAL A C 1
ATOM 611 O O . VAL A 1 83 ? -10.467 -0.736 3.194 1.00 95.12 83 VAL A O 1
ATOM 614 N N . ARG A 1 84 ? -11.919 0.843 3.861 1.00 95.00 84 ARG A N 1
ATOM 615 C CA . ARG A 1 84 ? -12.492 0.068 4.970 1.00 95.00 84 ARG A CA 1
ATOM 616 C C . ARG A 1 84 ? -13.938 -0.293 4.689 1.00 95.00 84 ARG A C 1
ATOM 618 O O . ARG A 1 84 ? -14.764 0.587 4.445 1.00 95.00 84 ARG A O 1
ATOM 625 N N . ARG A 1 85 ? -14.258 -1.583 4.781 1.00 94.56 85 ARG A N 1
ATOM 626 C CA . ARG A 1 85 ? -15.641 -2.053 4.708 1.00 94.56 85 ARG A CA 1
ATOM 627 C C . ARG A 1 85 ? -16.363 -1.700 6.002 1.00 94.56 85 ARG A C 1
ATOM 629 O O . ARG A 1 85 ? -15.934 -2.119 7.076 1.00 94.56 85 ARG A O 1
ATOM 636 N N . ARG A 1 86 ? -17.458 -0.953 5.888 1.00 87.88 86 ARG A N 1
ATOM 637 C CA . ARG A 1 86 ? -18.391 -0.717 6.994 1.00 87.88 86 ARG A CA 1
ATOM 638 C C . ARG A 1 86 ? -19.414 -1.847 7.047 1.00 87.88 86 ARG A C 1
ATOM 640 O O . ARG A 1 86 ? -19.871 -2.283 5.970 1.00 87.88 86 ARG A O 1
#

Nearest PDB structures (foldseek):
  3ke6-assembly3_B-2  TM=7.951E-01  e=8.554E-02  Mycobacterium tuberculosis
  5l92-assembly2_B  TM=4.191E-01  e=9.691E+00  Priestia megaterium DSM 319

Secondary structure (DSSP, 8-state):
-PPPPPTTSS--SPP-------TT-EEEEE-GGGT--SSS-HHHHHHHHHHHTT---S-HHHHHHHHHHTT-S-SS---EEEEE--

Sequence (86 aa):
GQGGMLLGTPVDDPHVEHTVLPHGGTVVLYTDGLVEDRIGALDGNLDRLRLAVQDTSGDLDAFADRVLAVFGPREDDVALLAVRRR

Solvent-accessible surface area (backbone atoms only — not comparable to full-atom values): 5664 Å² total; per-residue (Å²): 128,85,77,66,79,64,90,92,52,102,62,93,71,82,75,82,86,85,82,86,78,53,79,72,34,71,50,78,48,69,40,62,29,65,44,56,48,99,86,55,61,49,69,62,35,50,51,51,49,59,58,47,65,67,61,71,60,80,56,68,66,65,31,50,52,56,43,52,62,76,62,58,88,61,95,48,75,67,51,78,49,77,49,68,41,118

Foldseek 3Di:
DPDWDDPPPPDPDTDDDDDDADAQRKDKDKDPQQQDDPPDDSVVSVVLLVVLQPPPPDDPVVSVVSSSVSRPDTPDDIDMDMDHHD